Protein AF-A0A959ZYL2-F1 (afdb_monomer_lite)

Sequence (155 aa):
MAARRLGPAVAAALLKAGREWLADPANDAKKQALIAQVRGAGERMGGAPARLSAVILARLGTTRGGRAPAPRWGREVARLREHATGTPTGPQRVLLFDAYVEALHRAADAPGDVPAIADALAREAEAVVRAPLGPGERERALDALRGARGRLPHA

Radius of gyration: 16.77 Å; chains: 1; bounding box: 42×31×35 Å

pLDDT: mean 74.14, std 15.35, range [36.81, 95.12]

Structure (mmCIF, N/CA/C/O backbone):
data_AF-A0A959ZYL2-F1
#
_entry.id   AF-A0A959ZYL2-F1
#
loop_
_atom_site.group_PDB
_atom_site.id
_atom_site.type_symbol
_atom_site.label_atom_id
_atom_site.label_alt_id
_atom_site.label_comp_id
_atom_site.label_asym_id
_atom_site.label_entity_id
_atom_site.label_seq_id
_atom_site.pdbx_PDB_ins_code
_atom_site.Cartn_x
_atom_site.Cartn_y
_atom_site.Cartn_z
_atom_site.occupancy
_atom_site.B_iso_or_equiv
_atom_site.auth_seq_id
_atom_site.auth_comp_id
_atom_site.auth_asym_id
_atom_site.auth_atom_id
_atom_site.pdbx_PDB_model_num
ATOM 1 N N . MET A 1 1 ? -20.881 4.052 13.985 1.00 47.81 1 MET A N 1
ATOM 2 C CA . MET A 1 1 ? -21.708 3.670 15.155 1.00 47.81 1 MET A CA 1
ATOM 3 C C . MET A 1 1 ? -22.643 2.478 14.903 1.00 47.81 1 MET A C 1
ATOM 5 O O . MET A 1 1 ? -22.871 1.742 15.849 1.00 47.81 1 MET A O 1
ATOM 9 N N . ALA A 1 2 ? -23.122 2.206 13.678 1.00 43.25 2 ALA A N 1
ATOM 10 C CA . ALA A 1 2 ? -24.033 1.077 13.406 1.00 43.25 2 ALA A CA 1
ATOM 11 C C . ALA A 1 2 ? -23.422 -0.332 13.615 1.00 43.25 2 ALA A C 1
ATOM 13 O O . ALA A 1 2 ? -24.076 -1.209 14.167 1.00 43.25 2 ALA A O 1
ATOM 14 N N . ALA A 1 3 ? -22.145 -0.543 13.271 1.00 42.47 3 ALA A N 1
ATOM 15 C CA . ALA A 1 3 ? -21.503 -1.864 13.360 1.00 42.47 3 ALA A CA 1
ATOM 16 C C . ALA A 1 3 ? -21.358 -2.417 14.796 1.00 42.47 3 ALA A C 1
ATOM 18 O O . ALA A 1 3 ? -21.362 -3.627 14.990 1.00 42.47 3 ALA A O 1
ATOM 19 N N . ARG A 1 4 ? -21.278 -1.550 15.818 1.00 46.69 4 ARG A N 1
ATOM 20 C CA . ARG A 1 4 ? -21.166 -1.972 17.228 1.00 46.69 4 ARG A CA 1
ATOM 21 C C . ARG A 1 4 ? -22.470 -2.544 17.801 1.00 46.69 4 ARG A C 1
ATOM 23 O O . ARG A 1 4 ? -22.413 -3.256 18.792 1.00 46.69 4 ARG A O 1
ATOM 30 N N . ARG A 1 5 ? -23.623 -2.249 17.187 1.00 56.56 5 ARG A N 1
ATOM 31 C CA . ARG A 1 5 ? -24.951 -2.705 17.641 1.00 56.56 5 ARG A CA 1
ATOM 32 C C . ARG A 1 5 ? -25.399 -4.041 17.041 1.00 56.56 5 ARG A C 1
ATOM 34 O O . ARG A 1 5 ? -26.331 -4.634 17.557 1.00 56.56 5 ARG A O 1
ATOM 41 N N . LEU A 1 6 ? -24.757 -4.502 15.968 1.00 61.50 6 LEU A N 1
ATOM 42 C CA . LEU A 1 6 ? -25.224 -5.647 15.174 1.00 61.50 6 LEU A CA 1
ATOM 43 C C . LEU A 1 6 ? -24.563 -6.985 15.560 1.00 61.50 6 LEU A C 1
ATOM 45 O O . LEU A 1 6 ? -24.972 -8.035 15.081 1.00 61.50 6 LEU A O 1
ATOM 49 N N . GLY A 1 7 ? -23.571 -6.966 16.451 1.00 73.69 7 GLY A N 1
ATOM 50 C CA . GLY A 1 7 ? -22.853 -8.163 16.887 1.00 73.69 7 GLY A CA 1
ATOM 51 C C . GLY A 1 7 ? -21.807 -8.670 15.873 1.00 73.69 7 GLY A C 1
ATOM 52 O O . GLY A 1 7 ? -21.849 -8.333 14.685 1.00 73.69 7 GLY A O 1
ATOM 53 N N . PRO A 1 8 ? -20.829 -9.475 16.328 1.00 68.75 8 PRO A N 1
ATOM 54 C CA . PRO A 1 8 ? -19.687 -9.904 15.515 1.00 68.75 8 PRO A CA 1
ATOM 55 C C . PRO A 1 8 ? -20.080 -10.775 14.311 1.00 68.75 8 PRO A C 1
ATOM 57 O O . PRO A 1 8 ? -19.457 -10.669 13.256 1.00 68.75 8 PRO A O 1
ATOM 60 N N . ALA A 1 9 ? -21.143 -11.577 14.424 1.00 67.38 9 ALA A N 1
ATOM 61 C CA . ALA A 1 9 ? -21.630 -12.423 13.334 1.00 67.38 9 ALA A CA 1
ATOM 62 C C . ALA A 1 9 ? -22.176 -11.604 12.150 1.00 67.38 9 ALA A C 1
ATOM 64 O O . ALA A 1 9 ? -21.857 -11.888 10.996 1.00 67.38 9 ALA A O 1
ATOM 65 N N . VAL A 1 10 ? -22.937 -10.539 12.422 1.00 69.62 10 VAL A N 1
ATOM 66 C CA . VAL A 1 10 ? -23.464 -9.655 11.370 1.00 69.62 10 VAL A CA 1
ATOM 67 C C . VAL A 1 10 ? -22.341 -8.835 10.740 1.00 69.62 10 VAL A C 1
ATOM 69 O O . VAL A 1 10 ? -22.322 -8.651 9.526 1.00 69.62 10 VAL A O 1
ATOM 72 N N . ALA A 1 11 ? -21.357 -8.394 11.531 1.00 56.97 11 ALA A N 1
ATOM 73 C CA . ALA A 1 11 ? -20.168 -7.734 10.994 1.00 56.97 11 ALA A CA 1
ATOM 74 C C . ALA A 1 11 ? -19.380 -8.657 10.044 1.00 56.97 11 ALA A C 1
ATOM 76 O O . ALA A 1 11 ? -18.965 -8.219 8.971 1.00 56.97 11 ALA A O 1
ATOM 77 N N . ALA A 1 12 ? -19.224 -9.937 10.398 1.00 61.56 12 ALA A N 1
ATOM 78 C CA . ALA A 1 12 ? -18.584 -10.933 9.541 1.00 61.56 12 ALA A CA 1
ATOM 79 C C . ALA A 1 12 ? -19.386 -11.193 8.254 1.00 61.56 12 ALA A C 1
ATOM 81 O O . ALA A 1 12 ? -18.801 -11.238 7.171 1.00 61.56 12 ALA A O 1
ATOM 82 N N . ALA A 1 13 ? -20.715 -11.295 8.348 1.00 66.56 13 ALA A N 1
ATOM 83 C CA . ALA A 1 13 ? -21.593 -11.472 7.191 1.00 66.56 13 ALA A CA 1
ATOM 84 C C . ALA A 1 13 ? -21.542 -10.269 6.233 1.00 66.56 13 ALA A C 1
ATOM 86 O O . ALA A 1 13 ? -21.410 -10.451 5.025 1.00 66.56 13 ALA A O 1
ATOM 87 N N . LEU A 1 14 ? -21.558 -9.041 6.761 1.00 65.25 14 LEU A N 1
ATOM 88 C CA . LEU A 1 14 ? -21.420 -7.818 5.963 1.00 65.25 14 LEU A CA 1
ATOM 89 C C . LEU A 1 14 ? -20.042 -7.710 5.304 1.00 65.25 14 LEU A C 1
ATOM 91 O O . LEU A 1 14 ? -19.944 -7.307 4.147 1.00 65.25 14 LEU A O 1
ATOM 95 N N . LEU A 1 15 ? -18.974 -8.096 6.009 1.00 68.50 15 LEU A N 1
ATOM 96 C CA . LEU A 1 15 ? -17.631 -8.159 5.431 1.00 68.50 15 LEU A CA 1
ATOM 97 C C . LEU A 1 15 ? -17.548 -9.191 4.305 1.00 68.50 15 LEU A C 1
ATOM 99 O O . LEU A 1 15 ? -16.939 -8.911 3.274 1.00 68.50 15 LEU A O 1
ATOM 103 N N . LYS A 1 16 ? -18.161 -10.364 4.485 1.00 68.31 16 LYS A N 1
ATOM 104 C CA . LYS A 1 16 ? -18.219 -11.413 3.462 1.00 68.31 16 LYS A CA 1
ATOM 105 C C . LYS A 1 16 ? -18.984 -10.932 2.226 1.00 68.31 16 LYS A C 1
ATOM 107 O O . LYS A 1 16 ? -18.411 -10.925 1.142 1.00 68.31 16 LYS A O 1
ATOM 112 N N . ALA A 1 17 ? -20.202 -10.425 2.409 1.00 69.62 17 ALA A N 1
ATOM 113 C CA . ALA A 1 17 ? -21.027 -9.893 1.325 1.00 69.62 17 ALA A CA 1
ATOM 114 C C . ALA A 1 17 ? -20.346 -8.717 0.603 1.00 69.62 17 ALA A C 1
ATOM 116 O O . ALA A 1 17 ? -20.374 -8.627 -0.621 1.00 69.62 17 ALA A O 1
ATOM 117 N N . GLY A 1 18 ? -19.668 -7.837 1.347 1.00 70.19 18 GLY A N 1
ATOM 118 C CA . GLY A 1 18 ? -18.883 -6.750 0.767 1.00 70.19 18 GLY A CA 1
ATOM 119 C C . GLY A 1 18 ? -17.720 -7.247 -0.097 1.00 70.19 18 GLY A C 1
ATOM 120 O O . GLY A 1 18 ? -17.477 -6.693 -1.165 1.00 70.19 18 GLY A O 1
ATOM 121 N N . ARG A 1 19 ? -17.015 -8.307 0.323 1.00 67.88 19 ARG A N 1
ATOM 122 C CA . ARG A 1 19 ? -15.941 -8.927 -0.476 1.00 67.88 19 ARG A CA 1
ATOM 123 C C . ARG A 1 19 ? -16.478 -9.580 -1.744 1.00 67.88 19 ARG A C 1
ATOM 125 O O . ARG A 1 19 ? -15.885 -9.395 -2.799 1.00 67.88 19 ARG A O 1
ATOM 132 N N . GLU A 1 20 ? -17.591 -10.298 -1.644 1.00 72.00 20 GLU A N 1
ATOM 133 C CA . GLU A 1 20 ? -18.252 -10.930 -2.792 1.00 72.00 20 GLU A CA 1
ATOM 134 C C . GLU A 1 20 ? -18.707 -9.875 -3.810 1.00 72.00 20 GLU A C 1
ATOM 136 O O . GLU A 1 20 ? -18.398 -9.981 -4.995 1.00 72.00 20 GLU A O 1
ATOM 141 N N . TRP A 1 21 ? -19.319 -8.785 -3.339 1.00 81.62 21 TRP A N 1
ATOM 142 C CA . TRP A 1 21 ? -19.711 -7.661 -4.189 1.00 81.62 21 TRP A CA 1
ATOM 143 C C . TRP A 1 21 ? -18.514 -6.985 -4.880 1.00 81.62 21 TRP A C 1
ATOM 145 O O . TRP A 1 21 ? -18.595 -6.599 -6.049 1.00 81.62 21 TRP A O 1
ATOM 155 N N . LEU A 1 22 ? -17.383 -6.856 -4.174 1.00 70.75 22 LEU A N 1
ATOM 156 C CA . LEU A 1 22 ? -16.143 -6.303 -4.727 1.00 70.75 22 LEU A CA 1
ATOM 157 C C . LEU A 1 22 ? -15.455 -7.234 -5.732 1.00 70.75 22 LEU A C 1
ATOM 159 O O . LEU A 1 22 ? -14.793 -6.733 -6.642 1.00 70.75 22 LEU A O 1
ATOM 163 N N . ALA A 1 23 ? -15.604 -8.549 -5.589 1.00 68.81 23 ALA A N 1
ATOM 164 C CA . ALA A 1 23 ? -15.018 -9.537 -6.493 1.00 68.81 23 ALA A CA 1
ATOM 165 C C . ALA A 1 23 ? -15.820 -9.709 -7.795 1.00 68.81 23 ALA A C 1
ATOM 167 O O . ALA A 1 23 ? -15.249 -10.087 -8.812 1.00 68.81 23 ALA A O 1
ATOM 168 N N . ASP A 1 24 ? -17.116 -9.395 -7.782 1.00 76.56 24 ASP A N 1
ATOM 169 C CA . ASP A 1 24 ? -18.004 -9.539 -8.938 1.00 76.56 24 ASP A CA 1
ATOM 170 C C . ASP A 1 24 ? -17.720 -8.478 -10.034 1.00 76.56 24 ASP A C 1
ATOM 172 O O . ASP A 1 24 ? -17.885 -7.275 -9.775 1.00 76.56 24 ASP A O 1
ATOM 176 N N . PRO A 1 25 ? -17.316 -8.879 -11.260 1.00 73.12 25 PRO A N 1
ATOM 177 C CA . PRO A 1 25 ? -17.046 -7.965 -12.377 1.00 73.12 25 PRO A CA 1
ATOM 178 C C . PRO A 1 25 ? -18.265 -7.151 -12.832 1.00 73.12 25 PRO A C 1
ATOM 180 O O . PRO A 1 25 ? -18.118 -6.026 -13.312 1.00 73.12 25 PRO A O 1
ATOM 183 N N . ALA A 1 26 ? -19.488 -7.658 -12.636 1.00 83.31 26 ALA A N 1
ATOM 184 C CA . ALA A 1 26 ? -20.711 -6.941 -13.007 1.00 83.31 26 ALA A CA 1
ATOM 185 C C . ALA A 1 26 ? -20.885 -5.631 -12.214 1.00 83.31 26 ALA A C 1
ATOM 187 O O . ALA A 1 26 ? -21.595 -4.714 -12.637 1.00 83.31 26 ALA A O 1
ATOM 188 N N . ASN A 1 27 ? -20.198 -5.507 -11.074 1.00 79.88 27 ASN A N 1
ATOM 189 C CA . ASN A 1 27 ? -20.239 -4.322 -10.228 1.00 79.88 27 ASN A CA 1
ATOM 190 C C . ASN A 1 27 ? -19.176 -3.273 -10.581 1.00 79.88 27 ASN A C 1
ATOM 192 O O . ASN A 1 27 ? -19.141 -2.226 -9.936 1.00 79.88 27 ASN A O 1
ATOM 196 N N . ASP A 1 28 ? -18.336 -3.482 -11.598 1.00 72.19 28 ASP A N 1
ATOM 197 C CA . ASP A 1 28 ? -17.207 -2.590 -11.893 1.00 72.19 28 ASP A CA 1
ATOM 198 C C . ASP A 1 28 ? -17.627 -1.140 -12.148 1.00 72.19 28 ASP A C 1
ATOM 200 O O . ASP A 1 28 ? -17.031 -0.221 -11.589 1.00 72.19 28 ASP A O 1
ATOM 204 N N . ALA A 1 29 ? -18.703 -0.899 -12.899 1.00 68.56 29 ALA A N 1
ATOM 205 C CA . ALA A 1 29 ? -19.211 0.460 -13.108 1.00 68.56 29 ALA A CA 1
ATOM 206 C C . ALA A 1 29 ? -19.614 1.143 -11.784 1.00 68.56 29 ALA A C 1
ATOM 208 O O . ALA A 1 29 ? -19.313 2.317 -11.559 1.00 68.56 29 ALA A O 1
ATOM 209 N N . LYS A 1 30 ? -20.231 0.389 -10.866 1.00 73.00 30 LYS A N 1
ATOM 210 C CA . LYS A 1 30 ? -20.666 0.879 -9.549 1.00 73.00 30 LYS A CA 1
ATOM 211 C C . LYS A 1 30 ? -19.481 1.099 -8.609 1.00 73.00 30 LYS A C 1
ATOM 213 O O . LYS A 1 30 ? -19.445 2.113 -7.913 1.00 73.00 30 LYS A O 1
ATOM 218 N N . LYS A 1 31 ? -18.475 0.215 -8.636 1.0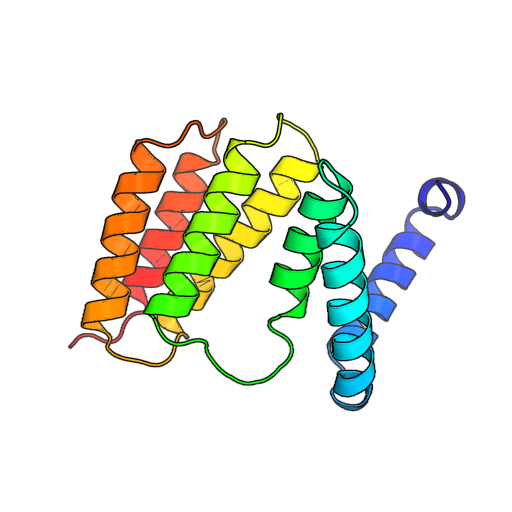0 73.00 31 LYS A N 1
ATOM 219 C CA . LYS A 1 31 ? -17.200 0.402 -7.921 1.00 73.00 31 LYS A CA 1
ATOM 220 C C . LYS A 1 31 ? -16.535 1.705 -8.360 1.00 73.00 31 LYS A C 1
ATOM 222 O O . LYS A 1 31 ? -16.089 2.478 -7.522 1.00 73.00 31 LYS A O 1
ATOM 227 N N . GLN A 1 32 ? -16.527 1.991 -9.660 1.00 59.69 32 GLN A N 1
ATOM 228 C CA . GLN A 1 32 ? -15.900 3.192 -10.221 1.00 59.69 32 GLN A CA 1
ATOM 229 C C . GLN A 1 32 ? -16.657 4.474 -9.866 1.00 59.69 32 GLN A C 1
ATOM 231 O O . GLN A 1 32 ? -16.029 5.476 -9.525 1.00 59.69 32 GLN A O 1
ATOM 236 N N . ALA A 1 33 ? -17.990 4.435 -9.859 1.00 70.12 33 ALA A N 1
ATOM 237 C CA . ALA A 1 33 ? -18.802 5.541 -9.359 1.00 70.12 33 ALA A CA 1
ATOM 238 C C . ALA A 1 33 ? -18.535 5.809 -7.867 1.00 70.12 33 ALA A C 1
ATOM 240 O O . ALA A 1 33 ? -18.342 6.959 -7.472 1.00 70.12 33 ALA A O 1
ATOM 241 N N . LEU A 1 34 ? -18.438 4.754 -7.051 1.00 66.44 34 LEU A N 1
ATOM 242 C CA . LEU A 1 34 ? -18.117 4.866 -5.627 1.00 66.44 34 LEU A CA 1
ATOM 243 C C . LEU A 1 34 ? -16.708 5.442 -5.406 1.00 66.44 34 LEU A C 1
ATOM 245 O O . LEU A 1 34 ? -16.540 6.367 -4.618 1.00 66.44 34 LEU A O 1
ATOM 249 N N . ILE A 1 35 ? -15.706 4.958 -6.147 1.00 64.94 35 ILE A N 1
ATOM 250 C CA . ILE A 1 35 ? -14.335 5.500 -6.175 1.00 64.94 35 ILE A CA 1
ATOM 251 C C . ILE A 1 35 ? -14.360 6.999 -6.504 1.00 64.94 35 ILE A C 1
ATOM 253 O O . ILE A 1 35 ? -13.729 7.788 -5.802 1.00 64.94 35 ILE A O 1
ATOM 257 N N . ALA A 1 36 ? -15.088 7.410 -7.545 1.00 61.06 36 ALA A N 1
ATOM 258 C CA . ALA A 1 36 ? -15.170 8.812 -7.954 1.00 61.06 36 ALA A CA 1
ATOM 259 C C . ALA A 1 36 ? -15.824 9.692 -6.876 1.00 61.06 36 ALA A C 1
ATOM 261 O O . ALA A 1 36 ? -15.316 10.770 -6.569 1.00 61.06 36 ALA A O 1
ATOM 262 N N . GLN A 1 37 ? -16.898 9.211 -6.244 1.00 63.44 37 GLN A N 1
ATOM 263 C CA . GLN A 1 37 ? -17.564 9.910 -5.141 1.00 63.44 37 GLN A CA 1
ATOM 264 C C . GLN A 1 37 ? -16.654 10.043 -3.918 1.00 63.44 37 GLN A C 1
ATOM 266 O O . GLN A 1 37 ? -16.552 11.122 -3.338 1.00 63.44 37 GLN A O 1
ATOM 271 N N . VAL A 1 38 ? -15.947 8.972 -3.556 1.00 63.75 38 VAL A N 1
ATOM 272 C CA . VAL A 1 38 ? -14.995 8.950 -2.439 1.00 63.75 38 VAL A CA 1
ATOM 273 C C . VAL A 1 38 ? -13.808 9.880 -2.708 1.00 63.75 38 VAL A C 1
ATOM 275 O O . VAL A 1 38 ? -13.381 10.599 -1.801 1.00 63.75 38 VAL A O 1
ATOM 278 N N . ARG A 1 39 ? -13.310 9.934 -3.952 1.00 56.84 39 ARG A N 1
ATOM 279 C CA . ARG A 1 39 ? -12.267 10.881 -4.376 1.00 56.84 39 ARG A CA 1
ATOM 280 C C . ARG A 1 39 ? -12.746 12.325 -4.262 1.00 56.84 39 ARG A C 1
ATOM 282 O O . ARG A 1 39 ? -12.121 13.105 -3.554 1.00 56.84 39 ARG A O 1
ATOM 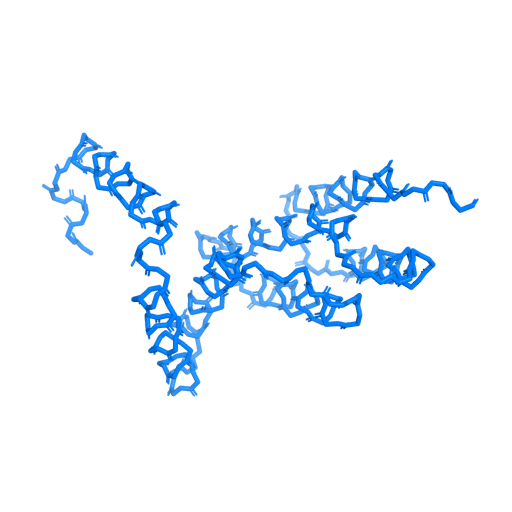289 N N . GLY A 1 40 ? -13.893 12.649 -4.859 1.00 60.12 40 GLY A N 1
ATOM 290 C CA . GLY A 1 40 ? -14.454 14.000 -4.802 1.00 60.12 40 GLY A CA 1
ATOM 291 C C . GLY A 1 40 ? -14.859 14.430 -3.387 1.00 60.12 40 GLY A C 1
ATOM 292 O O . GLY A 1 40 ? -14.866 15.618 -3.079 1.00 60.12 40 GLY A O 1
ATOM 293 N N . ALA A 1 41 ? -15.201 13.492 -2.502 1.00 56.09 41 ALA A N 1
ATOM 294 C CA . ALA A 1 41 ? -15.432 13.771 -1.085 1.00 56.09 41 ALA A CA 1
ATOM 295 C C . ALA A 1 41 ? -14.117 14.023 -0.326 1.00 56.09 41 ALA A C 1
ATOM 297 O O . ALA A 1 41 ? -14.063 14.922 0.506 1.00 56.09 41 ALA A O 1
ATOM 298 N N . GLY A 1 42 ? -13.054 13.275 -0.638 1.00 54.28 42 GLY A N 1
ATOM 299 C CA . GLY A 1 42 ? -11.728 13.461 -0.042 1.00 54.28 42 GLY A CA 1
ATOM 300 C C . GLY A 1 42 ? -11.040 14.756 -0.483 1.00 54.28 42 GLY A C 1
ATOM 301 O O . GLY A 1 42 ? -10.405 15.411 0.333 1.00 54.28 42 GLY A O 1
ATOM 302 N N . GLU A 1 43 ? -11.216 15.169 -1.739 1.00 56.84 43 GLU A N 1
ATOM 303 C CA . GLU A 1 43 ? -10.693 16.443 -2.262 1.00 56.84 43 GLU A CA 1
ATOM 304 C C . GLU A 1 43 ? -11.391 17.659 -1.638 1.00 56.84 43 GLU A C 1
ATOM 306 O O . GLU A 1 43 ? -10.769 18.699 -1.439 1.00 56.84 43 GLU A O 1
ATOM 311 N N . ARG A 1 44 ? -12.673 17.521 -1.274 1.00 55.66 44 ARG A N 1
ATOM 312 C CA . ARG A 1 44 ? -13.454 18.577 -0.611 1.00 55.66 44 ARG A CA 1
ATOM 313 C C . ARG A 1 44 ? -13.281 18.613 0.908 1.00 55.66 44 ARG A C 1
ATOM 315 O O . ARG A 1 44 ? -13.582 19.630 1.523 1.00 55.66 44 ARG A O 1
ATOM 322 N N . MET A 1 45 ? -12.823 17.522 1.522 1.00 48.00 45 MET A N 1
ATOM 323 C CA . MET A 1 45 ? -12.722 17.381 2.976 1.00 48.00 45 MET A CA 1
ATOM 324 C C . MET A 1 45 ? -11.300 16.991 3.382 1.00 48.00 45 MET A C 1
ATOM 326 O O . MET A 1 45 ? -10.954 15.811 3.406 1.00 48.00 45 MET A O 1
ATOM 330 N N . GLY A 1 46 ? -10.475 17.974 3.750 1.00 49.00 46 GLY A N 1
ATOM 331 C CA . GLY A 1 46 ? -9.156 17.716 4.333 1.00 49.00 46 GLY A CA 1
ATOM 332 C C . GLY A 1 46 ? -9.217 16.874 5.622 1.00 49.00 46 GLY A C 1
ATOM 333 O O . GLY A 1 46 ? -10.259 16.734 6.262 1.00 49.00 46 GLY A O 1
ATOM 334 N N . GLY A 1 47 ? -8.082 16.304 6.037 1.00 60.81 47 GLY A N 1
ATOM 335 C CA . GLY A 1 47 ? -7.966 15.602 7.323 1.00 60.81 47 GLY A CA 1
ATOM 336 C C . GLY A 1 47 ? -8.261 14.096 7.267 1.00 60.81 47 GLY A C 1
ATOM 337 O O . GLY A 1 47 ? -7.732 13.381 6.416 1.00 60.81 47 GLY A O 1
ATOM 338 N N . ALA A 1 48 ? -9.007 13.571 8.242 1.00 51.38 48 ALA A N 1
ATOM 339 C CA . ALA A 1 48 ? -9.272 12.132 8.381 1.00 51.38 48 ALA A CA 1
ATOM 340 C C . ALA A 1 48 ? -10.133 11.521 7.247 1.00 51.38 48 ALA A C 1
ATOM 342 O O . ALA A 1 48 ? -9.835 10.390 6.852 1.00 51.38 48 ALA A O 1
ATOM 343 N N . PRO A 1 49 ? -11.132 12.223 6.671 1.00 50.50 49 PRO A N 1
ATOM 344 C CA . PRO A 1 49 ? -11.914 11.719 5.540 1.00 50.50 49 PRO A CA 1
ATOM 345 C C . PRO A 1 49 ? -11.106 11.597 4.242 1.00 50.50 49 PRO A C 1
ATOM 347 O O . PRO A 1 49 ? -11.175 10.551 3.609 1.00 50.50 49 PRO A O 1
ATOM 350 N N . ALA A 1 50 ? -10.267 12.583 3.891 1.00 56.50 50 ALA A N 1
ATOM 351 C CA . ALA A 1 50 ? -9.332 12.481 2.760 1.00 56.50 50 ALA A CA 1
ATOM 352 C C . ALA A 1 50 ? -8.409 11.259 2.874 1.00 56.50 50 ALA A C 1
ATOM 354 O O . ALA A 1 50 ? -8.181 10.537 1.904 1.00 56.50 50 ALA A O 1
ATOM 355 N N . ARG A 1 51 ? -7.922 10.983 4.088 1.00 57.97 51 ARG A N 1
ATOM 356 C CA . ARG A 1 51 ? -7.076 9.820 4.379 1.00 57.97 51 ARG A CA 1
ATOM 357 C C . ARG A 1 51 ? -7.831 8.494 4.243 1.00 57.97 51 ARG A C 1
ATOM 359 O O . ARG A 1 51 ? -7.283 7.538 3.709 1.00 57.97 51 ARG A O 1
ATOM 366 N N . LEU A 1 52 ? -9.093 8.433 4.667 1.00 56.25 52 LEU A N 1
ATOM 367 C CA . LEU A 1 52 ? -9.971 7.272 4.458 1.00 56.25 52 LEU A CA 1
ATOM 368 C C . LEU A 1 52 ? -10.316 7.074 2.978 1.00 56.25 52 LEU A C 1
ATOM 370 O O . LEU A 1 52 ? -10.305 5.942 2.500 1.00 56.25 52 LEU A O 1
ATOM 374 N N . SER A 1 53 ? -10.531 8.161 2.238 1.00 54.22 53 SER A N 1
ATOM 375 C CA . SER A 1 53 ? -10.686 8.123 0.788 1.00 54.22 53 SER A CA 1
ATOM 376 C C . SER A 1 53 ? -9.431 7.592 0.102 1.00 54.22 53 SER A C 1
ATOM 378 O O . SER A 1 53 ? -9.553 6.761 -0.786 1.00 54.22 53 SER A O 1
ATOM 380 N N . ALA A 1 54 ? -8.231 7.981 0.540 1.00 54.66 54 ALA A N 1
ATOM 381 C CA . ALA A 1 54 ? -6.979 7.430 0.021 1.00 54.66 54 ALA A CA 1
ATOM 382 C C . ALA A 1 54 ? -6.845 5.919 0.292 1.00 54.66 54 ALA A C 1
ATOM 384 O O . ALA A 1 54 ? -6.480 5.180 -0.618 1.00 54.66 54 ALA A O 1
ATOM 385 N N . VAL A 1 55 ? -7.216 5.441 1.489 1.00 58.19 55 VAL A N 1
ATOM 386 C CA . VAL A 1 55 ? -7.262 3.997 1.811 1.00 58.19 55 VAL A CA 1
ATOM 387 C C . VAL A 1 55 ? -8.249 3.264 0.906 1.00 58.19 55 VAL A C 1
ATOM 389 O O . VAL A 1 55 ? -7.916 2.235 0.325 1.00 58.19 55 VAL A O 1
ATOM 392 N N . ILE A 1 56 ? -9.466 3.790 0.766 1.00 60.84 56 ILE A N 1
ATOM 393 C CA . ILE A 1 56 ? -10.514 3.188 -0.060 1.00 60.84 56 ILE A CA 1
ATOM 394 C C . ILE A 1 56 ? -10.093 3.191 -1.533 1.00 60.84 56 ILE A C 1
ATOM 396 O O . ILE A 1 56 ? -10.264 2.191 -2.212 1.00 60.84 56 ILE A O 1
ATOM 400 N N . LEU A 1 57 ? -9.483 4.264 -2.031 1.00 59.16 57 LEU A N 1
ATOM 401 C CA . LEU A 1 57 ? -8.982 4.350 -3.402 1.00 59.16 57 LEU A CA 1
ATOM 402 C C . LEU A 1 57 ? -7.781 3.436 -3.653 1.00 59.16 57 LEU A C 1
ATOM 404 O O . LEU A 1 57 ? -7.710 2.858 -4.728 1.00 59.16 57 LEU A O 1
ATOM 408 N N . ALA A 1 58 ? -6.873 3.265 -2.694 1.00 55.69 58 ALA A N 1
ATOM 409 C CA . ALA A 1 58 ? -5.770 2.310 -2.810 1.00 55.69 58 ALA A CA 1
ATOM 410 C C . ALA A 1 58 ? -6.276 0.860 -2.833 1.00 55.69 58 ALA A C 1
ATOM 412 O O . ALA A 1 58 ? -5.738 0.021 -3.553 1.00 55.69 58 ALA A O 1
ATOM 413 N N . ARG A 1 59 ? -7.352 0.585 -2.085 1.00 54.69 59 ARG A N 1
ATOM 414 C CA . ARG A 1 59 ? -7.958 -0.747 -1.959 1.00 54.69 59 ARG A CA 1
ATOM 415 C C . ARG A 1 59 ? -8.975 -1.074 -3.057 1.00 54.69 59 ARG A C 1
ATOM 417 O O . ARG A 1 59 ? -9.190 -2.241 -3.350 1.00 54.69 59 ARG A O 1
ATOM 424 N N . LEU A 1 60 ? -9.608 -0.060 -3.656 1.00 50.97 60 LEU A N 1
ATOM 425 C CA . LEU A 1 60 ? -10.569 -0.193 -4.760 1.00 50.97 60 LEU A CA 1
ATOM 426 C C . LEU A 1 60 ? -9.942 0.076 -6.135 1.00 50.97 60 LEU A C 1
ATOM 428 O O . LEU A 1 60 ? -10.397 -0.478 -7.132 1.00 50.97 60 LEU A O 1
ATOM 432 N N . GLY A 1 61 ? -8.897 0.902 -6.217 1.00 49.72 61 GLY A N 1
ATOM 433 C CA . GLY A 1 61 ? -8.176 1.240 -7.452 1.00 49.72 61 GLY A CA 1
ATOM 434 C C . GLY A 1 61 ? -7.460 0.053 -8.102 1.00 49.72 61 GLY A C 1
ATOM 435 O O . GLY A 1 61 ? -6.991 0.167 -9.229 1.00 49.72 61 GLY A O 1
ATOM 436 N N . THR A 1 62 ? -7.443 -1.093 -7.426 1.00 48.94 62 THR A N 1
ATOM 437 C CA . THR A 1 62 ? -6.978 -2.397 -7.904 1.00 48.94 62 THR A CA 1
ATOM 438 C C . THR A 1 62 ? -8.041 -3.209 -8.647 1.00 48.94 62 THR A C 1
ATOM 440 O O . THR A 1 62 ? -7.691 -4.208 -9.265 1.00 48.94 62 THR A O 1
ATOM 443 N N . THR A 1 63 ? -9.320 -2.805 -8.638 1.00 40.44 63 THR A N 1
ATOM 444 C CA . THR A 1 63 ? -10.401 -3.586 -9.282 1.00 40.44 63 THR A CA 1
ATOM 445 C C . THR A 1 63 ? -10.607 -3.295 -10.770 1.00 40.44 63 THR A C 1
ATOM 447 O O . THR A 1 63 ? -11.378 -4.000 -11.407 1.00 40.44 63 THR A O 1
ATOM 450 N N . ARG A 1 64 ? -9.901 -2.325 -11.374 1.00 36.81 64 ARG A N 1
ATOM 451 C CA . ARG A 1 64 ? -9.900 -2.156 -12.841 1.00 36.81 64 ARG A CA 1
ATOM 452 C C . ARG A 1 64 ? -8.582 -2.649 -13.423 1.00 36.81 64 ARG A C 1
ATOM 454 O O . ARG A 1 64 ? -7.532 -2.068 -13.167 1.00 36.81 64 ARG A O 1
ATOM 461 N N . GLY A 1 65 ? -8.672 -3.723 -14.203 1.00 40.41 65 GLY A N 1
ATOM 462 C 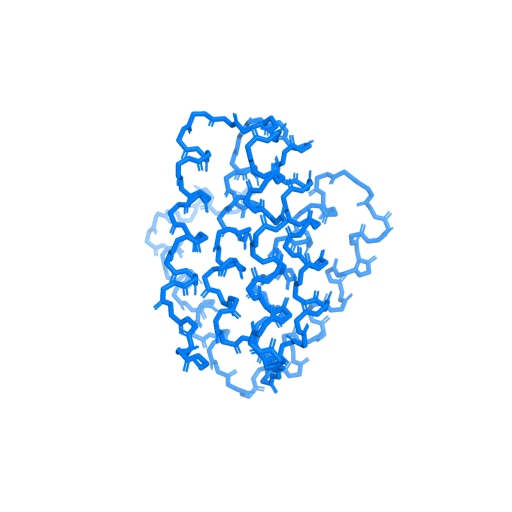CA . GLY A 1 65 ? -7.573 -4.427 -14.854 1.00 40.41 65 GLY A CA 1
ATOM 463 C C . GLY A 1 65 ? -6.688 -3.540 -15.729 1.00 40.41 65 GLY A C 1
ATOM 464 O O . GLY A 1 65 ? -6.924 -3.361 -16.918 1.00 40.41 65 GLY A O 1
ATOM 465 N N . GLY A 1 66 ? -5.621 -3.032 -15.129 1.00 44.25 66 GLY A N 1
ATOM 466 C CA . GLY A 1 66 ? -4.550 -2.342 -15.823 1.00 44.25 66 GLY A CA 1
ATOM 467 C C . GLY A 1 66 ? -3.438 -2.087 -14.829 1.00 44.25 66 GLY A C 1
ATOM 468 O O . GLY A 1 66 ? -3.509 -1.141 -14.046 1.00 44.25 66 GLY A O 1
ATOM 469 N N . ARG A 1 67 ? -2.437 -2.970 -14.835 1.00 53.59 67 ARG A N 1
ATOM 470 C CA . ARG A 1 67 ? -1.199 -2.802 -14.076 1.00 53.59 67 ARG A CA 1
ATOM 471 C C . ARG A 1 67 ? -0.716 -1.341 -14.317 1.00 53.59 67 ARG A C 1
ATOM 473 O O . ARG A 1 67 ? -0.714 -0.868 -15.452 1.00 53.59 67 ARG A O 1
ATOM 480 N N . ALA A 1 68 ? -0.402 -0.565 -13.277 1.00 55.53 68 ALA A N 1
ATOM 481 C CA . ALA A 1 68 ? -0.015 0.844 -13.449 1.00 55.53 68 ALA A CA 1
ATOM 482 C C . ALA A 1 68 ? 1.479 0.951 -13.809 1.00 55.53 68 ALA A C 1
ATOM 484 O O . ALA A 1 68 ? 2.272 0.348 -13.091 1.00 55.53 68 ALA A O 1
ATOM 485 N N . PRO A 1 69 ? 1.891 1.725 -14.839 1.00 63.00 69 PRO A N 1
ATOM 486 C CA . PRO A 1 69 ? 3.301 1.863 -15.218 1.00 63.00 69 PRO A CA 1
ATOM 487 C C . PRO A 1 69 ? 4.198 2.231 -14.029 1.00 63.00 69 PRO A C 1
ATOM 489 O O . PRO A 1 69 ? 3.777 3.025 -13.181 1.00 63.00 69 PRO A O 1
ATOM 492 N N . ALA A 1 70 ? 5.437 1.729 -13.997 1.00 66.19 70 ALA A N 1
ATOM 493 C CA . ALA A 1 70 ? 6.379 1.902 -12.879 1.00 66.19 70 ALA A CA 1
ATOM 494 C C . ALA A 1 70 ? 6.456 3.333 -12.284 1.00 66.19 70 ALA A C 1
ATOM 496 O O . ALA A 1 70 ? 6.378 3.471 -11.059 1.00 66.19 70 ALA A O 1
ATOM 497 N N . PRO A 1 71 ? 6.491 4.428 -13.081 1.00 72.38 71 PRO A N 1
ATOM 498 C CA . PRO A 1 71 ? 6.514 5.789 -12.534 1.00 72.38 71 PRO A CA 1
ATOM 499 C C . PRO A 1 71 ? 5.225 6.182 -11.799 1.00 72.38 71 PRO A C 1
ATOM 501 O O . PRO A 1 71 ? 5.247 6.993 -10.873 1.00 72.38 71 PRO A O 1
ATOM 504 N N . ARG A 1 72 ? 4.077 5.642 -12.224 1.00 75.44 72 ARG A N 1
ATOM 505 C CA . ARG A 1 72 ? 2.779 5.880 -11.583 1.00 75.44 72 ARG A CA 1
ATOM 506 C C . ARG A 1 72 ? 2.658 5.076 -10.292 1.00 75.44 72 ARG A C 1
ATOM 508 O O . ARG A 1 72 ? 2.219 5.648 -9.298 1.00 75.44 72 ARG A O 1
ATOM 515 N N . TRP A 1 73 ? 3.088 3.814 -10.305 1.00 82.31 73 TRP A N 1
ATOM 516 C CA . TRP A 1 73 ? 3.152 2.974 -9.108 1.00 82.31 73 TRP A CA 1
ATOM 517 C C . TRP A 1 73 ? 4.051 3.599 -8.029 1.00 82.31 73 TRP A C 1
ATOM 519 O O . TRP A 1 73 ? 3.605 3.789 -6.900 1.00 82.31 73 TRP A O 1
ATOM 529 N N . GLY A 1 74 ? 5.266 4.037 -8.381 1.00 82.38 74 GLY A N 1
ATOM 530 C CA . GLY A 1 74 ? 6.194 4.635 -7.413 1.00 82.38 74 GLY A CA 1
ATOM 531 C C . GLY A 1 74 ? 5.632 5.893 -6.735 1.00 82.38 74 GLY A C 1
ATOM 532 O O . GLY A 1 74 ? 5.772 6.070 -5.528 1.00 82.38 74 GLY A O 1
ATOM 533 N N . ARG A 1 75 ? 4.910 6.742 -7.483 1.00 82.94 75 ARG A N 1
ATOM 534 C CA . ARG A 1 75 ? 4.214 7.911 -6.910 1.00 82.94 75 ARG A CA 1
ATOM 535 C C . ARG A 1 75 ? 3.078 7.524 -5.965 1.00 82.94 75 ARG A C 1
ATOM 537 O O . ARG A 1 75 ? 2.848 8.221 -4.981 1.00 82.94 75 ARG A O 1
ATOM 544 N N . GLU A 1 76 ? 2.343 6.462 -6.274 1.00 81.00 76 GLU A N 1
ATOM 545 C CA . GLU A 1 76 ? 1.271 5.955 -5.412 1.00 81.00 76 GLU A CA 1
ATOM 546 C C . GLU A 1 76 ? 1.835 5.437 -4.086 1.00 81.00 76 GLU A C 1
ATOM 548 O O . GLU A 1 76 ? 1.355 5.825 -3.021 1.00 81.00 76 GLU A O 1
ATOM 553 N N . VAL A 1 77 ? 2.905 4.645 -4.151 1.00 87.06 77 VAL A N 1
ATOM 554 C CA . VAL A 1 77 ? 3.612 4.116 -2.979 1.00 87.06 77 VAL A CA 1
ATOM 555 C C . VAL A 1 77 ? 4.153 5.240 -2.096 1.00 87.06 77 VAL A C 1
ATOM 557 O O . VAL A 1 77 ? 3.882 5.248 -0.894 1.00 87.06 77 VAL A O 1
ATOM 560 N N . ALA A 1 78 ? 4.815 6.241 -2.685 1.00 87.12 78 ALA A N 1
ATOM 561 C CA . ALA A 1 78 ? 5.324 7.392 -1.941 1.00 87.12 78 ALA A CA 1
ATOM 562 C C . ALA A 1 78 ? 4.202 8.160 -1.215 1.00 87.12 78 ALA A C 1
ATOM 564 O O . ALA A 1 78 ? 4.330 8.468 -0.029 1.00 87.12 78 ALA A O 1
ATOM 565 N N . ARG A 1 79 ? 3.065 8.400 -1.887 1.00 85.69 79 ARG A N 1
ATOM 566 C CA . ARG A 1 79 ? 1.895 9.059 -1.276 1.00 85.69 79 ARG A CA 1
ATOM 567 C C . ARG A 1 79 ? 1.329 8.258 -0.108 1.00 85.69 79 ARG A C 1
ATOM 569 O O . ARG A 1 79 ? 0.994 8.837 0.923 1.00 85.69 79 ARG A O 1
ATOM 576 N N . LEU A 1 80 ? 1.222 6.937 -0.251 1.00 85.44 80 LEU A N 1
ATOM 577 C CA . LEU A 1 80 ? 0.730 6.064 0.816 1.00 85.44 80 LEU A CA 1
ATOM 578 C C . LEU A 1 80 ? 1.664 6.083 2.032 1.00 85.44 80 LEU A C 1
ATOM 580 O O . LEU A 1 80 ? 1.178 6.228 3.156 1.00 85.44 80 LEU A O 1
ATOM 584 N N . ARG A 1 81 ? 2.988 6.042 1.823 1.00 91.88 81 ARG A N 1
ATOM 585 C CA . ARG A 1 81 ? 3.979 6.204 2.901 1.00 91.88 81 ARG A CA 1
ATOM 586 C C . ARG A 1 81 ? 3.830 7.551 3.606 1.00 91.88 81 ARG A C 1
ATOM 588 O O . ARG A 1 81 ? 3.791 7.605 4.834 1.00 91.88 81 ARG A O 1
ATOM 595 N N . GLU A 1 82 ? 3.730 8.644 2.855 1.00 88.06 82 GLU A N 1
ATOM 596 C CA . GLU A 1 82 ? 3.542 9.993 3.410 1.00 88.06 82 GLU A CA 1
ATOM 597 C C . GLU A 1 82 ? 2.259 10.090 4.240 1.00 88.06 82 GLU A C 1
ATOM 599 O O . GLU A 1 82 ? 2.265 10.617 5.351 1.00 88.06 82 GLU A O 1
ATOM 604 N N . HIS A 1 83 ? 1.160 9.513 3.752 1.00 84.25 83 HIS A N 1
ATOM 605 C CA . HIS A 1 83 ? -0.100 9.500 4.488 1.00 84.25 83 HIS A CA 1
ATOM 606 C C . HIS A 1 83 ? -0.016 8.652 5.759 1.00 84.25 83 HIS A C 1
ATOM 608 O O . HIS A 1 83 ? -0.526 9.072 6.800 1.00 84.25 83 HIS A O 1
ATOM 614 N N . ALA A 1 84 ? 0.625 7.482 5.701 1.00 86.88 84 ALA A N 1
ATOM 615 C CA . ALA A 1 84 ? 0.817 6.623 6.865 1.00 86.88 84 ALA A CA 1
ATOM 616 C C . ALA A 1 84 ? 1.687 7.316 7.927 1.00 86.88 84 ALA A C 1
ATOM 618 O O . ALA A 1 84 ? 1.287 7.425 9.085 1.00 86.88 84 ALA A O 1
ATOM 619 N N . THR A 1 85 ? 2.834 7.864 7.520 1.00 87.69 85 THR A N 1
ATOM 620 C CA . THR A 1 85 ? 3.793 8.533 8.418 1.00 87.69 85 THR A CA 1
ATOM 621 C C . THR A 1 85 ? 3.249 9.830 9.018 1.00 87.69 85 THR A C 1
ATOM 623 O O . THR A 1 85 ? 3.466 10.079 10.202 1.00 87.69 85 THR A O 1
ATOM 626 N N . GLY A 1 86 ? 2.484 10.614 8.250 1.00 84.94 86 GLY A N 1
ATOM 627 C CA . GLY A 1 86 ? 1.805 11.828 8.718 1.00 84.94 86 GLY A CA 1
ATOM 628 C C . GLY A 1 86 ? 0.513 11.578 9.507 1.00 84.94 86 GLY A C 1
ATOM 629 O O . GLY A 1 86 ? -0.144 12.526 9.947 1.00 84.94 86 GLY A O 1
ATOM 630 N N . THR A 1 87 ? 0.103 10.318 9.685 1.00 82.94 87 THR A N 1
ATOM 631 C CA . THR A 1 87 ? -1.069 9.963 10.493 1.00 82.94 87 THR A CA 1
ATOM 632 C C . THR A 1 87 ? -0.646 9.541 11.900 1.00 82.94 87 THR A C 1
ATOM 634 O O . THR A 1 87 ? 0.213 8.664 12.033 1.00 82.94 87 THR A O 1
ATOM 637 N N . PRO A 1 88 ? -1.243 10.130 12.959 1.00 83.44 88 PRO A N 1
ATOM 638 C CA . PRO A 1 88 ? -1.000 9.701 14.331 1.00 83.44 88 PRO A CA 1
ATOM 639 C C . PRO A 1 88 ? -1.264 8.208 14.522 1.00 83.44 88 PRO A C 1
ATOM 641 O O . PRO A 1 88 ? -2.138 7.632 13.869 1.00 83.44 88 PRO A O 1
ATOM 644 N N . THR A 1 89 ? -0.527 7.587 15.439 1.00 81.56 89 THR A N 1
ATOM 645 C CA . THR A 1 89 ? -0.691 6.169 15.765 1.00 81.56 89 THR A CA 1
ATOM 646 C C . THR A 1 89 ? -2.135 5.860 16.150 1.00 81.56 89 THR A C 1
ATOM 648 O O . THR A 1 89 ? -2.737 6.536 16.981 1.00 81.56 89 THR A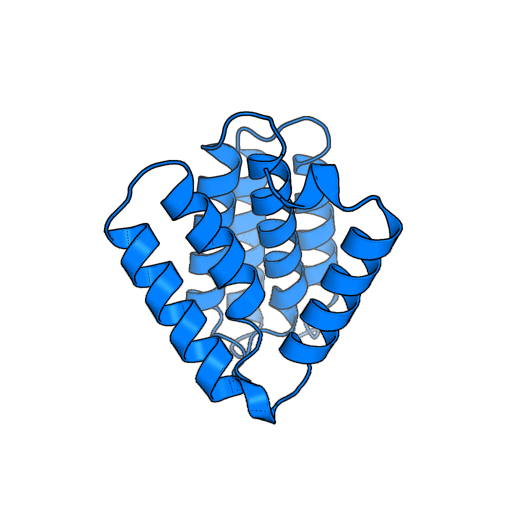 O 1
ATOM 651 N N . GLY A 1 90 ? -2.702 4.832 15.522 1.00 78.00 90 GLY A N 1
ATOM 652 C CA . GLY A 1 90 ? -4.086 4.427 15.726 1.00 78.00 90 GLY A CA 1
ATOM 653 C C . GLY A 1 90 ? -4.628 3.609 14.552 1.00 78.00 90 GLY A C 1
ATOM 654 O O . GLY A 1 90 ? -3.910 3.368 13.578 1.00 78.00 90 GLY A O 1
ATOM 655 N N . PRO A 1 91 ? -5.910 3.205 14.599 1.00 74.06 91 PRO A N 1
ATOM 656 C CA . PRO A 1 91 ? -6.506 2.311 13.602 1.00 74.06 91 PRO A CA 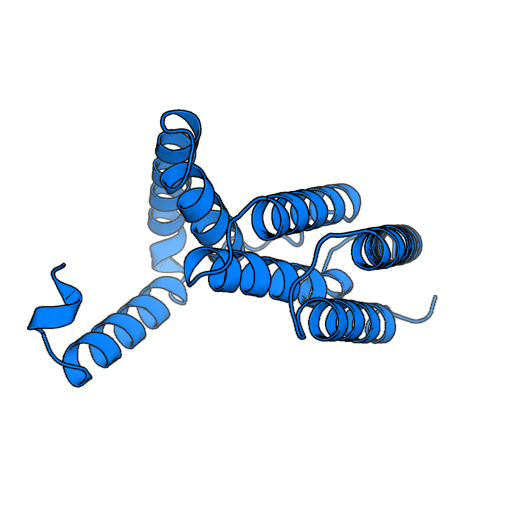1
ATOM 657 C C . PRO A 1 91 ? -6.391 2.827 12.162 1.00 74.06 91 PRO A C 1
ATOM 659 O O . PRO A 1 91 ? -6.205 2.053 11.229 1.00 74.06 91 PRO A O 1
ATOM 662 N N . GLN A 1 92 ? -6.459 4.145 11.970 1.00 73.25 92 GLN A N 1
ATOM 663 C CA . GLN A 1 92 ? -6.333 4.751 10.647 1.00 73.25 92 GLN A CA 1
ATOM 664 C C . GLN A 1 92 ? -4.913 4.639 10.077 1.00 73.25 92 GLN A C 1
ATOM 666 O O . GLN A 1 92 ? -4.763 4.376 8.884 1.00 73.25 92 GLN A O 1
ATOM 671 N N . ARG A 1 93 ? -3.882 4.808 10.916 1.00 82.50 93 ARG A N 1
ATOM 672 C CA . ARG A 1 93 ? -2.483 4.615 10.513 1.00 82.50 93 ARG A CA 1
ATOM 673 C C . ARG A 1 93 ? -2.242 3.170 10.100 1.00 82.50 93 ARG A C 1
ATOM 675 O O . ARG A 1 93 ? -1.657 2.955 9.049 1.00 82.50 93 ARG A O 1
ATOM 682 N N . VAL A 1 94 ? -2.771 2.210 10.863 1.00 81.75 94 VAL A N 1
ATOM 683 C CA . VAL A 1 94 ? -2.680 0.778 10.531 1.00 81.75 94 VAL A CA 1
ATOM 684 C C . VAL A 1 94 ? -3.261 0.508 9.143 1.00 81.75 94 VAL A C 1
ATOM 686 O O . VAL A 1 94 ? -2.596 -0.097 8.314 1.00 81.75 94 VAL A O 1
ATOM 689 N N . LEU A 1 95 ? -4.451 1.036 8.841 1.00 78.44 95 LEU A N 1
ATOM 690 C CA . LEU A 1 95 ? -5.081 0.850 7.529 1.00 78.44 95 LEU A CA 1
ATOM 691 C C . LEU A 1 95 ? -4.292 1.486 6.374 1.00 78.44 95 LEU A C 1
ATOM 693 O O . LEU A 1 95 ? -4.190 0.890 5.304 1.00 78.44 95 LEU A O 1
ATOM 697 N N . LEU A 1 96 ? -3.753 2.692 6.574 1.00 79.88 96 LEU A N 1
ATOM 698 C CA . LEU A 1 96 ? -2.901 3.361 5.583 1.00 79.88 96 LEU A CA 1
ATOM 699 C C . LEU A 1 96 ? -1.598 2.596 5.359 1.00 79.88 96 LEU A C 1
ATOM 701 O O . LEU A 1 96 ? -1.153 2.451 4.223 1.00 79.88 96 LEU A O 1
ATOM 705 N N . PHE A 1 97 ? -1.010 2.093 6.439 1.00 87.31 97 PHE A N 1
ATOM 706 C CA . PHE A 1 97 ? 0.224 1.332 6.397 1.00 87.31 97 PHE A CA 1
ATOM 707 C C . PHE A 1 97 ? 0.028 -0.042 5.740 1.00 87.31 97 PHE A C 1
ATOM 709 O O . PHE A 1 97 ? 0.843 -0.452 4.920 1.00 87.31 97 PHE A O 1
ATOM 716 N N . ASP A 1 98 ? -1.086 -0.724 6.006 1.00 84.25 98 ASP A N 1
ATOM 717 C CA . ASP A 1 98 ? -1.423 -1.977 5.325 1.00 84.25 98 ASP A CA 1
ATOM 718 C C . ASP A 1 98 ? -1.645 -1.755 3.820 1.00 84.25 98 ASP A C 1
ATOM 720 O O . ASP A 1 98 ? -1.157 -2.539 3.009 1.00 84.25 98 ASP A O 1
ATOM 724 N N . ALA A 1 99 ? -2.308 -0.659 3.427 1.00 81.38 99 ALA A N 1
ATOM 725 C CA . ALA A 1 99 ? -2.468 -0.298 2.015 1.00 81.38 99 ALA A CA 1
ATOM 726 C C . ALA A 1 99 ? -1.123 0.024 1.339 1.00 81.38 99 ALA A C 1
ATOM 728 O O . ALA A 1 99 ? -0.900 -0.350 0.187 1.00 81.38 99 ALA A O 1
ATOM 729 N N . TYR A 1 100 ? -0.217 0.689 2.059 1.00 88.50 100 TYR A N 1
ATOM 730 C CA . TYR A 1 100 ? 1.156 0.927 1.619 1.00 88.50 100 TYR A CA 1
ATOM 731 C C . TYR A 1 100 ? 1.913 -0.389 1.375 1.00 88.50 100 TYR A C 1
ATOM 733 O O . TYR A 1 100 ? 2.453 -0.595 0.288 1.00 88.50 100 TYR A O 1
ATOM 741 N N . VAL A 1 101 ? 1.891 -1.313 2.339 1.00 90.19 101 VAL A N 1
ATOM 742 C CA . VAL A 1 101 ? 2.525 -2.638 2.222 1.00 90.19 101 VAL A CA 1
ATOM 743 C C . VAL A 1 101 ? 1.926 -3.449 1.067 1.00 90.19 101 VAL A C 1
ATOM 745 O O . VAL A 1 101 ? 2.655 -4.064 0.290 1.00 90.19 101 VAL A O 1
ATOM 748 N N . GLU A 1 102 ? 0.607 -3.412 0.887 1.00 82.88 102 GLU A N 1
ATOM 749 C CA . GLU A 1 102 ? -0.062 -4.064 -0.242 1.00 82.88 102 GLU A CA 1
ATOM 750 C C . GLU A 1 102 ? 0.380 -3.477 -1.593 1.00 82.88 102 GLU A C 1
ATOM 752 O O . GLU A 1 102 ? 0.596 -4.216 -2.556 1.00 82.88 102 GLU A O 1
ATOM 757 N N . ALA A 1 103 ? 0.557 -2.155 -1.682 1.00 83.69 103 ALA A N 1
ATOM 758 C CA . ALA A 1 103 ? 1.067 -1.508 -2.887 1.00 83.69 103 ALA A CA 1
ATOM 759 C C . ALA A 1 103 ? 2.515 -1.926 -3.200 1.00 83.69 103 ALA A C 1
ATOM 761 O O . ALA A 1 103 ? 2.835 -2.153 -4.369 1.00 83.69 103 ALA A O 1
ATOM 762 N N . LEU A 1 104 ? 3.364 -2.106 -2.180 1.00 87.19 104 LEU A N 1
ATOM 763 C CA . LEU A 1 104 ? 4.713 -2.664 -2.340 1.00 87.19 104 LEU A CA 1
ATOM 764 C C . LEU A 1 104 ? 4.673 -4.096 -2.878 1.00 87.19 104 LEU A C 1
ATOM 766 O O . LEU A 1 104 ? 5.387 -4.424 -3.824 1.00 87.19 104 LEU A O 1
ATOM 770 N N . HIS A 1 105 ? 3.793 -4.946 -2.343 1.00 83.75 105 HIS A N 1
ATOM 771 C CA . HIS A 1 105 ? 3.661 -6.318 -2.830 1.00 83.75 105 HIS A CA 1
ATOM 772 C C . HIS A 1 105 ? 3.223 -6.405 -4.295 1.00 83.75 105 HIS A C 1
ATOM 774 O O . HIS A 1 105 ? 3.559 -7.384 -4.957 1.00 83.75 105 HIS A O 1
ATOM 780 N N . ARG A 1 106 ? 2.529 -5.397 -4.818 1.00 80.94 106 ARG A N 1
ATOM 781 C CA . ARG A 1 106 ? 2.099 -5.349 -6.222 1.00 80.94 106 ARG A CA 1
ATOM 782 C C . ARG A 1 106 ? 3.153 -4.775 -7.173 1.00 80.94 106 ARG A C 1
ATOM 784 O O . ARG A 1 106 ? 2.902 -4.717 -8.372 1.00 80.94 106 ARG A O 1
ATOM 791 N N . ALA A 1 107 ? 4.321 -4.354 -6.679 1.00 80.56 107 ALA A N 1
ATOM 792 C CA . ALA A 1 107 ? 5.356 -3.732 -7.510 1.00 80.56 107 ALA A CA 1
ATOM 793 C C . ALA A 1 107 ? 5.853 -4.648 -8.633 1.00 80.56 107 ALA A C 1
ATOM 795 O O . ALA A 1 107 ? 6.005 -4.202 -9.764 1.00 80.56 107 ALA A O 1
ATOM 796 N N . ALA A 1 108 ? 6.071 -5.932 -8.326 1.00 73.56 108 ALA A N 1
ATOM 797 C CA . ALA A 1 108 ? 6.535 -6.923 -9.297 1.00 73.56 108 ALA A CA 1
ATOM 798 C C . ALA A 1 108 ? 5.492 -7.225 -10.386 1.00 73.56 108 ALA A C 1
ATOM 800 O O . ALA A 1 108 ? 5.838 -7.690 -11.466 1.00 73.56 108 ALA A O 1
ATOM 801 N N . ASP A 1 109 ? 4.225 -6.913 -10.112 1.00 74.75 109 ASP A N 1
ATOM 802 C CA . ASP A 1 109 ? 3.120 -7.077 -11.050 1.00 74.75 109 ASP A CA 1
ATOM 803 C C . ASP A 1 109 ? 2.861 -5.802 -11.870 1.00 74.75 109 ASP A C 1
ATOM 805 O O . ASP A 1 109 ? 1.971 -5.796 -12.724 1.00 74.75 109 ASP A O 1
ATOM 809 N N . ALA A 1 110 ? 3.587 -4.704 -11.619 1.00 69.81 110 ALA A N 1
ATOM 810 C CA . ALA A 1 110 ? 3.474 -3.479 -12.404 1.00 69.81 110 ALA A CA 1
ATOM 811 C C . ALA A 1 110 ? 4.006 -3.719 -13.829 1.00 69.81 110 ALA A C 1
ATOM 813 O O . ALA A 1 110 ? 5.033 -4.372 -14.001 1.00 69.81 110 ALA A O 1
ATOM 814 N N . PRO A 1 111 ? 3.345 -3.207 -14.883 1.00 65.44 111 PRO A N 1
ATOM 815 C CA . PRO A 1 111 ? 3.871 -3.327 -16.223 1.00 65.44 111 PRO A CA 1
ATOM 816 C C . PRO A 1 111 ? 4.958 -2.269 -16.434 1.00 65.44 111 PRO A C 1
ATOM 818 O O . PRO A 1 111 ? 4.886 -1.134 -15.946 1.00 65.44 111 PRO A O 1
ATOM 821 N N . GLY A 1 112 ? 5.936 -2.610 -17.252 1.00 71.88 112 GLY A N 1
ATOM 822 C CA . GLY A 1 112 ? 6.967 -1.675 -17.659 1.00 71.88 112 GLY A CA 1
ATOM 823 C C . GLY A 1 112 ? 8.349 -2.253 -17.465 1.00 71.88 112 GLY A C 1
ATOM 824 O O . GLY A 1 112 ? 8.525 -3.457 -17.302 1.00 71.88 112 GLY A O 1
ATOM 825 N N . ASP A 1 113 ? 9.314 -1.352 -17.538 1.00 81.50 113 ASP A N 1
ATOM 826 C CA . ASP A 1 113 ? 10.724 -1.684 -17.521 1.00 81.50 113 ASP A CA 1
ATOM 827 C C . ASP A 1 113 ? 11.165 -2.170 -16.132 1.00 81.50 113 ASP A C 1
ATOM 829 O O . ASP A 1 113 ? 11.020 -1.462 -15.131 1.00 81.50 113 ASP A O 1
ATOM 833 N N . VAL A 1 114 ? 11.675 -3.400 -16.073 1.00 85.31 114 VAL A N 1
ATOM 834 C CA . VAL A 1 114 ? 12.103 -4.075 -14.837 1.00 85.31 114 VAL A CA 1
ATOM 835 C C . VAL A 1 114 ? 13.188 -3.265 -14.111 1.00 85.31 114 VAL A C 1
ATOM 837 O O . VAL A 1 114 ? 13.010 -3.016 -12.915 1.00 85.31 114 VAL A O 1
ATOM 840 N N . PRO A 1 115 ? 14.245 -2.770 -14.790 1.00 87.50 115 PRO A N 1
ATOM 841 C CA . PRO A 1 115 ? 15.167 -1.771 -14.251 1.00 87.50 115 PRO A CA 1
ATOM 842 C C . PRO A 1 115 ? 14.479 -0.578 -13.577 1.00 87.50 115 PRO A C 1
ATOM 844 O O . PRO A 1 115 ? 14.764 -0.274 -12.419 1.00 87.50 115 PRO A O 1
ATOM 847 N N . ALA A 1 116 ? 13.507 0.057 -14.238 1.00 85.62 116 ALA A N 1
ATOM 848 C CA . ALA A 1 116 ? 12.800 1.204 -13.667 1.00 85.62 116 ALA A CA 1
ATOM 849 C C . ALA A 1 116 ? 12.005 0.847 -12.396 1.00 85.62 116 ALA A C 1
ATOM 851 O O . ALA A 1 116 ? 11.919 1.661 -11.467 1.00 85.62 116 ALA A O 1
ATOM 852 N N . ILE A 1 117 ? 11.429 -0.360 -12.331 1.00 86.25 117 ILE A N 1
ATOM 853 C CA . ILE A 1 117 ? 10.752 -0.870 -11.127 1.00 86.25 117 ILE A CA 1
ATOM 854 C C . ILE A 1 117 ? 11.776 -1.142 -10.016 1.00 86.25 117 ILE A C 1
ATOM 856 O O . ILE A 1 117 ? 11.552 -0.745 -8.870 1.00 86.25 117 ILE A O 1
ATOM 860 N N . ALA A 1 118 ? 12.912 -1.763 -10.341 1.00 88.94 118 ALA A N 1
ATOM 861 C CA . ALA A 1 118 ? 13.986 -2.045 -9.392 1.00 88.94 118 ALA A CA 1
ATOM 862 C C . ALA A 1 118 ? 14.558 -0.758 -8.771 1.00 88.94 118 ALA A C 1
ATOM 864 O O . ALA A 1 118 ? 14.732 -0.687 -7.551 1.00 88.94 118 ALA A O 1
ATOM 865 N N . ASP A 1 119 ? 14.768 0.277 -9.584 1.00 89.50 119 ASP A N 1
ATOM 866 C CA . ASP A 1 119 ? 15.220 1.596 -9.138 1.00 89.50 119 ASP A CA 1
ATOM 867 C C . ASP A 1 119 ? 14.191 2.289 -8.245 1.00 89.50 119 ASP A C 1
ATOM 869 O O . ASP A 1 119 ? 14.532 2.921 -7.243 1.00 89.50 119 ASP A O 1
ATOM 873 N N . ALA A 1 120 ? 12.907 2.184 -8.593 1.00 89.06 120 ALA A N 1
ATOM 874 C CA . ALA A 1 120 ? 11.839 2.746 -7.780 1.00 89.06 120 ALA A CA 1
ATOM 875 C C . ALA A 1 120 ? 11.735 2.041 -6.416 1.00 89.06 120 ALA A C 1
ATOM 877 O O . ALA A 1 120 ? 11.592 2.719 -5.400 1.00 89.06 120 ALA A O 1
ATOM 878 N N . LEU A 1 121 ? 11.888 0.713 -6.375 1.00 91.38 121 LEU A N 1
ATOM 879 C CA . LEU A 1 121 ? 11.972 -0.055 -5.128 1.00 91.38 121 LEU A CA 1
ATOM 880 C C . LEU A 1 121 ? 13.206 0.324 -4.295 1.00 91.38 121 LEU A C 1
ATOM 882 O O . LEU A 1 121 ? 13.104 0.413 -3.074 1.00 91.38 121 LEU A O 1
ATOM 886 N N . ALA A 1 122 ? 14.357 0.573 -4.928 1.00 92.25 122 ALA A N 1
ATOM 887 C CA . ALA A 1 122 ? 15.573 0.996 -4.232 1.00 92.25 122 ALA A CA 1
ATOM 888 C C . ALA A 1 122 ? 15.406 2.376 -3.573 1.00 92.25 122 ALA A C 1
ATOM 890 O O . ALA A 1 122 ? 15.660 2.523 -2.378 1.00 92.25 122 ALA A O 1
ATOM 891 N N . ARG A 1 123 ? 14.884 3.362 -4.316 1.00 92.25 123 ARG A N 1
ATOM 892 C CA . ARG A 1 123 ? 14.567 4.695 -3.769 1.00 92.25 123 ARG A CA 1
ATOM 893 C C . ARG A 1 123 ? 13.564 4.622 -2.621 1.00 92.25 123 ARG A C 1
ATOM 895 O O . ARG A 1 123 ? 13.700 5.338 -1.632 1.00 92.25 123 ARG A O 1
ATOM 902 N N . GLU A 1 124 ? 12.564 3.753 -2.735 1.00 94.25 124 GLU A N 1
ATOM 903 C CA . GLU A 1 124 ? 11.585 3.570 -1.667 1.00 94.25 124 GLU A CA 1
ATOM 904 C C . GLU A 1 124 ? 12.206 2.912 -0.425 1.00 94.25 124 GLU A C 1
ATOM 906 O O . GLU A 1 124 ? 11.893 3.318 0.691 1.00 94.25 124 GLU A O 1
ATOM 911 N N . ALA A 1 125 ? 13.140 1.968 -0.585 1.00 94.94 125 ALA A N 1
ATOM 912 C CA . ALA A 1 125 ? 13.880 1.392 0.538 1.00 94.94 125 ALA A CA 1
ATOM 913 C C . ALA A 1 125 ? 14.678 2.454 1.308 1.00 94.94 125 ALA A C 1
ATOM 915 O O . ALA A 1 125 ? 14.619 2.502 2.539 1.00 94.94 125 ALA A O 1
ATOM 916 N N . GLU A 1 126 ? 15.358 3.358 0.602 1.00 95.12 126 GLU A N 1
ATOM 917 C CA . GLU A 1 126 ? 16.039 4.497 1.227 1.00 95.12 126 GLU A CA 1
ATOM 918 C C . GLU A 1 126 ? 15.057 5.425 1.958 1.00 95.12 126 GLU A C 1
ATOM 920 O O . GLU A 1 126 ? 15.335 5.886 3.071 1.00 95.12 126 GLU A O 1
ATOM 925 N N . ALA A 1 127 ? 13.883 5.672 1.371 1.00 93.94 127 ALA A N 1
ATOM 926 C CA . ALA A 1 127 ? 12.842 6.488 1.987 1.00 93.94 127 ALA A CA 1
ATOM 927 C C . ALA A 1 127 ? 12.271 5.843 3.264 1.00 93.94 127 ALA A C 1
ATOM 929 O O . ALA A 1 127 ? 12.049 6.543 4.253 1.00 93.94 127 ALA A O 1
ATOM 930 N N . VAL A 1 128 ? 12.080 4.519 3.280 1.00 94.88 128 VAL A N 1
ATOM 931 C CA . VAL A 1 128 ? 11.625 3.747 4.453 1.00 94.88 128 VAL A CA 1
ATOM 932 C C . VAL A 1 128 ? 12.606 3.853 5.617 1.00 94.88 128 VAL A C 1
ATOM 934 O O . VAL A 1 128 ? 12.181 4.003 6.765 1.00 94.88 128 VAL A O 1
ATOM 937 N N . VAL A 1 129 ? 13.912 3.822 5.341 1.00 93.88 129 VAL A N 1
ATOM 938 C CA . VAL A 1 129 ? 14.948 3.976 6.377 1.00 93.88 129 VAL A CA 1
ATOM 939 C C . VAL A 1 129 ? 14.839 5.339 7.065 1.00 93.88 129 VAL A C 1
ATOM 941 O O . VAL A 1 129 ? 14.944 5.417 8.289 1.00 93.88 129 VAL A O 1
ATOM 944 N N . ARG A 1 130 ? 14.570 6.402 6.297 1.00 92.94 130 ARG A N 1
ATOM 945 C CA . ARG A 1 130 ? 14.480 7.787 6.797 1.00 92.94 130 ARG A CA 1
ATOM 946 C C . ARG A 1 130 ? 13.109 8.151 7.377 1.00 92.94 130 ARG A C 1
ATOM 948 O O . ARG A 1 130 ? 12.978 9.182 8.032 1.00 92.94 130 ARG A O 1
ATOM 955 N N . ALA A 1 131 ? 12.081 7.348 7.121 1.00 89.69 131 ALA A N 1
ATOM 956 C CA . ALA A 1 131 ? 10.712 7.662 7.505 1.00 89.69 131 ALA A CA 1
ATOM 957 C C . ALA A 1 131 ? 10.467 7.500 9.024 1.00 89.69 131 ALA A C 1
ATOM 959 O O . ALA A 1 131 ? 10.981 6.557 9.641 1.00 89.69 131 ALA A O 1
ATOM 960 N N . PRO A 1 132 ? 9.620 8.361 9.632 1.00 90.06 132 PRO A N 1
ATOM 961 C CA . PRO A 1 132 ? 9.198 8.236 11.027 1.00 90.06 132 PRO A CA 1
ATOM 962 C C . PRO A 1 132 ? 8.143 7.123 11.174 1.00 90.06 132 PRO A C 1
ATOM 964 O O . PRO A 1 132 ? 6.937 7.357 11.321 1.00 90.06 132 PRO A O 1
ATOM 967 N N . LEU A 1 133 ? 8.617 5.883 11.073 1.00 88.75 133 LEU A N 1
ATOM 968 C CA . LEU A 1 133 ? 7.835 4.657 11.207 1.00 88.75 133 LEU A CA 1
ATOM 969 C C . LEU A 1 133 ? 7.786 4.198 12.669 1.00 88.75 133 LEU A C 1
ATOM 971 O O . LEU A 1 133 ? 8.749 4.354 13.419 1.00 88.75 133 LEU A O 1
ATOM 975 N N . GLY A 1 134 ? 6.645 3.643 13.061 1.00 85.44 134 GLY A N 1
ATOM 976 C CA . GLY A 1 134 ? 6.398 3.091 14.384 1.00 85.44 134 GLY A CA 1
ATOM 977 C C . GLY A 1 134 ? 7.009 1.697 14.579 1.00 85.44 134 GLY A C 1
ATOM 978 O O . GLY A 1 134 ? 7.656 1.157 13.674 1.00 85.44 134 GLY A O 1
ATOM 979 N N . PRO A 1 135 ? 6.794 1.090 15.760 1.00 83.94 135 PRO A N 1
ATOM 980 C CA . PRO A 1 135 ? 7.303 -0.244 16.074 1.00 83.94 135 PRO A CA 1
ATOM 981 C C . PRO A 1 135 ? 6.826 -1.290 15.053 1.00 83.94 135 PRO A C 1
ATOM 983 O O . PRO A 1 135 ? 5.633 -1.380 14.770 1.00 83.94 135 PRO A O 1
ATOM 986 N N . GLY A 1 136 ? 7.753 -2.056 14.472 1.00 87.25 136 GLY A N 1
ATOM 987 C CA . GLY A 1 136 ? 7.467 -3.118 13.491 1.00 87.25 136 GLY A CA 1
ATOM 988 C C . GLY A 1 136 ? 7.057 -2.651 12.084 1.00 87.25 136 GLY A C 1
ATOM 989 O O . GLY A 1 136 ? 7.154 -3.425 11.135 1.00 87.25 136 GLY A O 1
ATOM 990 N N . GLU A 1 137 ? 6.654 -1.389 11.893 1.00 92.69 137 GLU A N 1
ATOM 991 C CA . GLU A 1 137 ? 6.297 -0.850 10.569 1.00 92.69 137 GLU A CA 1
ATOM 992 C C . GLU A 1 137 ? 7.503 -0.876 9.619 1.00 92.69 137 GLU A C 1
ATOM 994 O O . GLU A 1 137 ? 7.403 -1.343 8.487 1.00 92.69 137 GLU A O 1
ATOM 999 N N . ARG A 1 138 ? 8.678 -0.437 10.087 1.00 94.56 138 ARG A N 1
ATOM 1000 C CA . ARG A 1 138 ? 9.891 -0.433 9.255 1.00 94.56 138 ARG A CA 1
ATOM 1001 C C . ARG A 1 138 ? 10.255 -1.830 8.757 1.00 94.56 138 ARG A C 1
ATOM 1003 O O . ARG A 1 138 ? 10.533 -1.992 7.576 1.00 94.56 138 ARG A O 1
ATOM 1010 N N . GLU A 1 139 ? 10.232 -2.817 9.644 1.00 94.88 139 GLU A N 1
ATOM 1011 C CA . GLU A 1 139 ? 10.537 -4.209 9.307 1.00 94.88 139 GLU A CA 1
ATOM 1012 C C . GLU A 1 139 ? 9.562 -4.745 8.255 1.00 94.88 139 GLU A C 1
ATOM 1014 O O . GLU A 1 139 ? 9.995 -5.171 7.187 1.00 94.88 139 GLU A O 1
ATOM 1019 N N . ARG A 1 140 ? 8.251 -4.578 8.476 1.00 94.44 140 ARG A N 1
ATOM 1020 C CA . ARG A 1 140 ? 7.213 -4.982 7.513 1.00 94.44 140 ARG A CA 1
ATOM 1021 C C . ARG A 1 140 ? 7.376 -4.319 6.141 1.00 94.44 140 ARG A C 1
ATOM 1023 O O . ARG A 1 140 ? 7.172 -4.972 5.120 1.00 94.44 140 ARG A O 1
ATOM 1030 N N . ALA A 1 141 ? 7.727 -3.033 6.098 1.00 93.62 141 ALA A N 1
ATOM 1031 C CA . ALA A 1 141 ? 7.967 -2.324 4.841 1.00 93.62 141 ALA A CA 1
ATOM 1032 C C . ALA A 1 141 ? 9.198 -2.873 4.103 1.00 93.62 141 ALA A C 1
ATOM 1034 O O . ALA A 1 141 ? 9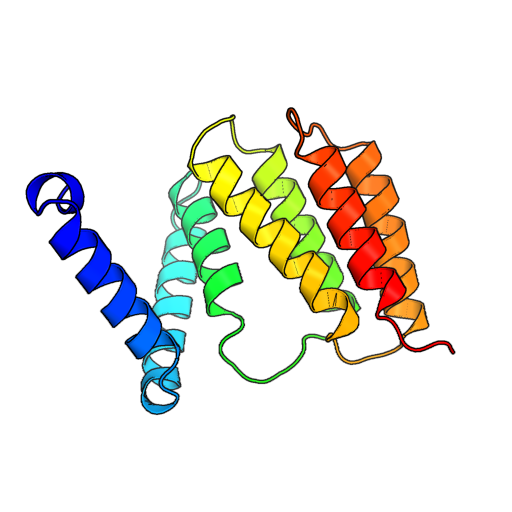.135 -3.133 2.901 1.00 93.62 141 ALA A O 1
ATOM 1035 N N . LEU A 1 142 ? 10.307 -3.085 4.819 1.00 95.00 142 LEU A N 1
ATOM 1036 C CA . LEU A 1 142 ? 11.534 -3.648 4.251 1.00 95.00 142 LEU A CA 1
ATOM 1037 C C . LEU A 1 142 ? 11.336 -5.097 3.785 1.00 95.00 142 LEU A C 1
ATOM 1039 O O . LEU A 1 142 ? 11.867 -5.476 2.743 1.00 95.00 142 LEU A O 1
ATOM 1043 N N . ASP A 1 143 ? 10.542 -5.894 4.496 1.00 95.12 143 ASP A N 1
ATOM 1044 C CA . ASP A 1 143 ? 10.150 -7.243 4.072 1.00 95.12 143 ASP A CA 1
ATOM 1045 C C . ASP A 1 143 ? 9.342 -7.223 2.780 1.00 95.12 143 ASP A C 1
ATOM 1047 O O . ASP A 1 143 ? 9.647 -7.965 1.843 1.00 95.12 143 ASP A O 1
ATOM 1051 N N . ALA A 1 144 ? 8.355 -6.331 2.685 1.00 92.69 144 ALA A N 1
ATOM 1052 C CA . ALA A 1 144 ? 7.559 -6.172 1.475 1.00 92.69 144 ALA A CA 1
ATOM 1053 C C . ALA A 1 144 ? 8.416 -5.727 0.279 1.00 92.69 144 ALA A C 1
ATOM 1055 O O . ALA A 1 144 ? 8.257 -6.261 -0.820 1.00 92.69 144 ALA A O 1
ATOM 1056 N N . LEU A 1 145 ? 9.374 -4.818 0.495 1.00 94.00 145 LEU A N 1
ATOM 1057 C CA . LEU A 1 145 ? 10.347 -4.390 -0.516 1.00 94.00 145 LEU A CA 1
ATOM 1058 C C . LEU A 1 145 ? 11.255 -5.538 -0.969 1.00 94.00 145 LEU A C 1
ATOM 1060 O O . LEU A 1 145 ? 11.442 -5.735 -2.171 1.00 94.00 145 LEU A O 1
ATOM 1064 N N . ARG A 1 146 ? 11.786 -6.330 -0.028 1.00 94.06 146 ARG A N 1
ATOM 1065 C CA . ARG A 1 146 ? 12.599 -7.518 -0.334 1.00 94.06 146 ARG A CA 1
ATOM 1066 C C . ARG A 1 146 ? 11.804 -8.539 -1.142 1.00 94.06 146 ARG A C 1
ATOM 1068 O O . ARG A 1 146 ? 12.278 -8.998 -2.179 1.00 94.06 146 ARG A O 1
ATOM 1075 N N . GLY A 1 147 ? 10.576 -8.837 -0.721 1.00 92.06 147 GLY A N 1
ATOM 1076 C CA . GLY A 1 147 ? 9.687 -9.762 -1.423 1.00 92.06 147 GLY A CA 1
ATOM 1077 C C . GLY A 1 147 ? 9.235 -9.253 -2.795 1.00 92.06 147 GLY A C 1
ATOM 1078 O O . GLY A 1 147 ? 9.018 -10.043 -3.709 1.00 92.06 147 GLY A O 1
ATOM 1079 N N . ALA A 1 148 ? 9.084 -7.940 -2.975 1.00 90.31 148 ALA A N 1
ATOM 1080 C CA . ALA A 1 148 ? 8.829 -7.339 -4.282 1.00 90.31 148 ALA A CA 1
ATOM 1081 C C . ALA A 1 148 ? 10.045 -7.467 -5.208 1.00 90.31 148 ALA A C 1
ATOM 1083 O O . ALA A 1 148 ? 9.904 -7.928 -6.336 1.00 90.31 148 ALA A O 1
ATOM 1084 N N . ARG A 1 149 ? 11.242 -7.136 -4.713 1.00 90.62 149 ARG A N 1
ATOM 1085 C CA . ARG A 1 149 ? 12.487 -7.223 -5.485 1.00 90.62 149 ARG A CA 1
ATOM 1086 C C . ARG A 1 149 ? 12.826 -8.658 -5.887 1.00 90.62 149 ARG A C 1
ATOM 1088 O O . ARG A 1 149 ? 13.217 -8.877 -7.024 1.00 90.62 149 ARG A O 1
ATOM 1095 N N . GLY A 1 150 ? 12.626 -9.627 -4.993 1.00 90.38 150 GLY A N 1
ATOM 1096 C CA . GLY A 1 150 ? 12.855 -11.048 -5.283 1.00 90.38 150 GLY A CA 1
ATOM 1097 C C . GLY A 1 150 ? 11.879 -11.660 -6.296 1.00 90.38 150 GLY A C 1
ATOM 1098 O O . GLY A 1 150 ? 12.139 -12.746 -6.796 1.00 90.38 150 GLY A O 1
ATOM 1099 N N . ARG A 1 151 ? 10.767 -10.979 -6.603 1.00 89.06 151 ARG A N 1
ATOM 1100 C CA . ARG A 1 151 ? 9.791 -11.398 -7.623 1.00 89.06 151 ARG A CA 1
ATOM 1101 C C . ARG A 1 151 ? 9.984 -10.710 -8.971 1.00 89.06 151 ARG A C 1
ATOM 1103 O O . ARG A 1 151 ? 9.282 -11.059 -9.916 1.00 89.06 151 ARG A O 1
ATOM 1110 N N . LEU A 1 152 ? 10.890 -9.736 -9.071 1.00 86.44 152 LEU A N 1
ATOM 1111 C CA . LEU A 1 152 ? 11.239 -9.176 -10.371 1.00 86.44 152 LEU A CA 1
ATOM 1112 C C . LEU A 1 152 ? 11.939 -10.255 -11.204 1.00 86.44 152 LEU A C 1
ATOM 1114 O O . LEU A 1 152 ? 12.799 -10.958 -10.667 1.00 86.44 152 LEU A O 1
ATOM 1118 N N . PRO A 1 153 ? 11.593 -10.403 -12.493 1.00 78.44 153 PRO A N 1
ATOM 1119 C CA . PRO A 1 153 ? 12.309 -11.323 -13.363 1.00 78.44 153 PRO A CA 1
ATOM 1120 C C . PRO A 1 153 ? 13.785 -10.914 -13.418 1.00 78.44 153 PRO A C 1
ATOM 1122 O O . PRO A 1 153 ? 14.105 -9.724 -13.470 1.00 78.44 153 PRO A O 1
ATOM 1125 N N . HIS A 1 154 ? 14.682 -11.899 -13.370 1.00 68.62 154 HIS A N 1
ATOM 1126 C CA . HIS A 1 154 ? 16.101 -11.661 -13.605 1.00 68.62 154 HIS A CA 1
ATOM 1127 C C . HIS A 1 154 ? 16.256 -11.153 -15.043 1.00 68.62 154 HIS A C 1
ATOM 1129 O O . HIS A 1 154 ? 15.868 -11.853 -15.978 1.00 68.62 154 HIS A O 1
ATOM 1135 N N . ALA A 1 155 ? 16.713 -9.907 -15.182 1.00 51.03 155 ALA A N 1
ATOM 1136 C CA . ALA A 1 155 ? 17.101 -9.331 -16.464 1.00 51.03 155 ALA A CA 1
ATOM 1137 C C . ALA A 1 155 ? 18.374 -10.004 -16.988 1.00 51.03 155 ALA A C 1
ATOM 1139 O O . ALA A 1 155 ? 19.230 -10.355 -16.141 1.00 51.03 155 ALA A O 1
#

Foldseek 3Di:
DVVVPPDPVVVVVVVVVVVVLLVDPVCLVVLVVVLVVQCVVLVVDPDPSVLVSLLSCLVSVVSDPDQAALVVLLVNLVVLLVSLLPDPDDPSSVSSLVSSLVSLLCLLVHDDDLVSSLVSLVVVLVVLVVGPDDPPSSVSNVVSSVNSNVSHPDD

Secondary structure (DSSP, 8-state):
-GGGGSHHHHHHHHHHHHHHHHH-GGGHHHHHHHHHHHHHHHHHSTTHHHHHHHHHHHHHTTSSS-PPPHHHHHHHHHHHHHHHHTSPSSHHHHHHHHHHHHHHHTGGGS-S-HHHHHHHHHHHHHHHHHS---TTHHHHHHHHHHHHHTTS---